Protein AF-A0A3D9L748-F1 (afdb_monomer)

Mean predicted aligned error: 14.25 Å

Structure (mmCIF, N/CA/C/O backbone):
data_AF-A0A3D9L748-F1
#
_entry.id   AF-A0A3D9L748-F1
#
loop_
_atom_site.group_PDB
_atom_site.id
_atom_site.type_symbol
_atom_site.label_atom_id
_atom_site.label_alt_id
_atom_site.label_comp_id
_atom_site.label_asym_id
_atom_site.label_entity_id
_atom_site.label_seq_id
_atom_site.pdbx_PDB_ins_code
_atom_site.Cartn_x
_atom_site.Cartn_y
_atom_site.Cartn_z
_atom_site.occupancy
_atom_site.B_iso_or_equiv
_atom_site.auth_seq_id
_atom_site.auth_comp_id
_atom_site.auth_asym_id
_atom_site.auth_atom_id
_atom_site.pdbx_PDB_model_num
ATOM 1 N N . MET A 1 1 ? -41.699 -13.384 25.175 1.00 41.31 1 MET A N 1
ATOM 2 C CA . MET A 1 1 ? -40.591 -12.488 25.561 1.00 41.31 1 MET A CA 1
ATOM 3 C C . MET A 1 1 ? -41.202 -11.108 25.702 1.00 41.31 1 MET A C 1
ATOM 5 O O . MET A 1 1 ? -41.332 -10.420 24.700 1.00 41.31 1 MET A O 1
ATOM 9 N N . GLU A 1 2 ? -41.696 -10.781 26.894 1.00 42.28 2 GLU A N 1
ATOM 10 C CA . GLU A 1 2 ? -42.225 -9.445 27.203 1.00 42.28 2 GLU A CA 1
ATOM 11 C C . GLU A 1 2 ? -41.065 -8.449 27.210 1.00 42.28 2 GLU A C 1
ATOM 13 O O . GLU A 1 2 ? -39.953 -8.758 27.653 1.00 42.28 2 GLU A O 1
ATOM 18 N N . GLY A 1 3 ? -41.276 -7.295 26.586 1.00 41.44 3 GLY A N 1
ATOM 19 C CA . GLY A 1 3 ? -40.205 -6.339 26.331 1.00 41.44 3 GLY A CA 1
ATOM 20 C C . GLY A 1 3 ? -39.809 -5.573 27.599 1.00 41.44 3 GLY A C 1
ATOM 21 O O . GLY A 1 3 ? -40.647 -5.342 28.468 1.00 41.44 3 GLY A O 1
ATOM 22 N N . PRO A 1 4 ? -38.575 -5.042 27.686 1.00 53.00 4 PRO A N 1
ATOM 23 C CA . PRO A 1 4 ? -38.095 -4.284 28.852 1.00 53.00 4 PRO A CA 1
ATOM 24 C C . PRO A 1 4 ? -38.922 -3.025 29.183 1.00 53.00 4 PRO A C 1
ATOM 26 O O . PRO A 1 4 ? -38.756 -2.438 30.248 1.00 53.00 4 PRO A O 1
ATOM 29 N N . ARG A 1 5 ? -39.814 -2.591 28.281 1.00 52.03 5 ARG A N 1
ATOM 30 C CA . ARG A 1 5 ? -40.718 -1.451 28.493 1.00 52.03 5 ARG A CA 1
ATOM 31 C C . ARG A 1 5 ? -41.971 -1.812 29.299 1.00 52.03 5 ARG A C 1
ATOM 33 O O . ARG A 1 5 ? -42.495 -0.929 29.972 1.00 52.03 5 ARG A O 1
ATOM 40 N N . GLU A 1 6 ? -42.428 -3.063 29.242 1.00 56.78 6 GLU A N 1
ATOM 41 C CA . GLU A 1 6 ? -43.653 -3.524 29.918 1.00 56.78 6 GLU A CA 1
ATOM 42 C C . GLU A 1 6 ? -43.400 -3.759 31.415 1.00 56.78 6 GLU A C 1
ATOM 44 O O . GLU A 1 6 ? -44.135 -3.222 32.242 1.00 56.78 6 GLU A O 1
ATOM 49 N N . LEU A 1 7 ? -42.270 -4.389 31.763 1.00 57.59 7 LEU A N 1
ATOM 50 C CA . LEU A 1 7 ? -41.822 -4.582 33.153 1.00 57.59 7 LEU A CA 1
ATOM 51 C C . LEU A 1 7 ? -41.680 -3.264 33.932 1.00 57.59 7 LEU A C 1
ATOM 53 O O . LEU A 1 7 ? -42.143 -3.148 35.061 1.00 57.59 7 LEU A O 1
ATOM 57 N N . TYR A 1 8 ? -41.096 -2.232 33.314 1.00 63.19 8 TYR A N 1
ATOM 58 C CA . TYR A 1 8 ? -40.914 -0.926 33.962 1.00 63.19 8 TYR A CA 1
ATOM 59 C C . TYR A 1 8 ? -42.246 -0.237 34.302 1.00 63.19 8 TYR A C 1
ATOM 61 O O . TYR A 1 8 ? -42.340 0.485 35.293 1.00 63.19 8 TYR A O 1
ATOM 69 N N . HIS A 1 9 ? -43.277 -0.435 33.477 1.00 68.62 9 HIS A N 1
ATOM 70 C CA . HIS A 1 9 ? -44.593 0.163 33.705 1.00 68.62 9 HIS A CA 1
ATOM 71 C C . HIS A 1 9 ? -45.366 -0.572 34.802 1.00 68.62 9 HIS A C 1
ATOM 73 O O . HIS A 1 9 ? -46.064 0.077 35.584 1.00 68.62 9 HIS A O 1
ATOM 79 N N . GLU A 1 10 ? -45.221 -1.895 34.896 1.00 72.44 10 GLU A N 1
ATOM 80 C CA . GLU A 1 10 ? -45.805 -2.682 35.985 1.00 72.44 10 GLU A CA 1
ATOM 81 C C . GLU A 1 10 ? -45.151 -2.386 37.336 1.00 72.44 10 GLU A C 1
ATOM 83 O O . GLU A 1 10 ? -45.864 -2.146 38.308 1.00 72.44 10 GLU A O 1
ATOM 88 N N . GLU A 1 11 ? -43.823 -2.299 37.390 1.00 66.94 11 GLU A N 1
ATOM 89 C CA . GLU A 1 11 ? -43.055 -1.914 38.585 1.00 66.94 11 GLU A CA 1
ATOM 90 C C . GLU A 1 11 ? -43.480 -0.534 39.113 1.00 66.94 11 GLU A C 1
ATOM 92 O O . GLU A 1 11 ? -43.841 -0.378 40.281 1.00 66.94 11 GLU A O 1
ATOM 97 N N . ILE A 1 12 ? -43.546 0.475 38.232 1.00 75.75 12 ILE A N 1
ATOM 98 C CA . ILE A 1 12 ? -44.003 1.828 38.594 1.00 75.75 12 ILE A CA 1
ATOM 99 C C . ILE A 1 12 ? -45.449 1.807 39.106 1.00 75.75 12 ILE A C 1
ATOM 101 O O . ILE A 1 12 ? -45.793 2.546 40.035 1.00 75.75 12 ILE A O 1
ATOM 105 N N . LYS A 1 13 ? -46.308 0.969 38.517 1.00 78.62 13 LYS A N 1
ATOM 106 C CA . LYS A 1 13 ? -47.704 0.815 38.934 1.00 78.62 13 LYS A CA 1
ATOM 107 C C . LYS A 1 13 ? -47.807 0.167 40.318 1.00 78.62 13 LYS A C 1
ATOM 109 O O . LYS A 1 13 ? -48.522 0.706 41.159 1.00 78.62 13 LYS A O 1
ATOM 114 N N . LYS A 1 14 ? -47.054 -0.905 40.585 1.00 74.81 14 LYS A N 1
ATOM 115 C CA . LYS A 1 14 ? -46.970 -1.560 41.904 1.00 74.81 14 LYS A CA 1
ATOM 116 C C . LYS A 1 14 ? -46.480 -0.597 42.989 1.00 74.81 14 LYS A C 1
ATOM 118 O O . LYS A 1 14 ? -47.062 -0.528 44.068 1.00 74.81 14 LYS A O 1
ATOM 123 N N . LEU A 1 15 ? -45.467 0.213 42.680 1.00 73.69 15 LEU A N 1
ATOM 124 C CA . LEU A 1 15 ? -44.898 1.205 43.600 1.00 73.69 15 LEU A CA 1
ATOM 125 C C . LEU A 1 15 ? -45.898 2.331 43.918 1.00 73.69 15 LEU A C 1
ATOM 127 O O . LEU A 1 15 ? -45.995 2.801 45.053 1.00 73.69 15 LEU A O 1
ATOM 131 N N . LYS A 1 16 ? -46.688 2.738 42.919 1.00 78.88 16 LYS A N 1
ATOM 132 C CA . LYS A 1 16 ? -47.765 3.723 43.075 1.00 78.88 16 LYS A CA 1
ATOM 133 C C . LYS A 1 16 ? -48.942 3.173 43.890 1.00 78.88 16 LYS A C 1
ATOM 135 O O . LYS A 1 16 ? -49.457 3.898 44.741 1.00 78.88 16 LYS A O 1
ATOM 140 N N . ASP A 1 17 ? -49.314 1.910 43.687 1.00 77.19 17 ASP A N 1
ATOM 141 C CA . ASP A 1 17 ? -50.342 1.214 44.476 1.00 77.19 17 ASP A CA 1
ATOM 142 C C . ASP A 1 17 ? -49.909 1.028 45.937 1.00 77.19 17 ASP A C 1
ATOM 144 O O . ASP A 1 17 ? -50.684 1.305 46.852 1.00 77.19 17 ASP A O 1
ATOM 148 N N . PHE A 1 18 ? -48.654 0.643 46.184 1.00 71.75 18 PHE A N 1
ATOM 149 C CA . PHE A 1 18 ? -48.109 0.525 47.539 1.00 71.75 18 PHE A CA 1
ATOM 150 C C . PHE A 1 18 ? -48.092 1.877 48.268 1.00 71.75 18 PHE A C 1
ATOM 152 O O . PHE A 1 18 ? -48.524 1.980 49.417 1.00 71.75 18 PHE A O 1
ATOM 159 N N . ARG A 1 19 ? -47.687 2.953 47.577 1.00 73.25 19 ARG A N 1
ATOM 160 C CA . ARG A 1 19 ? -47.734 4.323 48.112 1.00 73.25 19 ARG A CA 1
ATOM 161 C C . ARG A 1 19 ? -49.161 4.784 48.428 1.00 73.25 19 ARG A C 1
ATOM 163 O O . ARG A 1 19 ? -49.386 5.404 49.460 1.00 73.25 19 ARG A O 1
ATOM 170 N N . SER A 1 20 ? -50.128 4.442 47.577 1.00 72.56 20 SER A N 1
ATOM 171 C CA . SER A 1 20 ? -51.548 4.708 47.833 1.00 72.56 20 SER A CA 1
ATOM 172 C C . SER A 1 20 ? -52.058 3.979 49.079 1.00 72.56 20 SER A C 1
ATOM 174 O O . SER A 1 20 ? -52.858 4.547 49.818 1.00 72.56 20 SER A O 1
ATOM 176 N N . ARG A 1 21 ? -51.614 2.737 49.318 1.00 68.31 21 ARG A N 1
ATOM 177 C CA . ARG A 1 21 ? -51.984 1.953 50.510 1.00 68.31 21 ARG A CA 1
ATOM 178 C C . ARG A 1 21 ? -51.353 2.511 51.790 1.00 68.31 21 ARG A C 1
ATOM 180 O O . ARG A 1 21 ? -52.007 2.510 52.836 1.00 68.31 21 ARG A O 1
ATOM 187 N N . LEU A 1 22 ? -50.135 3.052 51.681 1.00 67.75 22 LEU A N 1
ATOM 188 C CA . LEU A 1 22 ? -49.436 3.785 52.742 1.00 67.75 22 LEU A CA 1
ATOM 189 C C . LEU A 1 22 ? -50.221 5.006 53.232 1.00 67.75 22 LEU A C 1
ATOM 191 O O . LEU A 1 22 ? -50.426 5.157 54.437 1.00 67.75 22 LEU A O 1
ATOM 195 N N . ASP A 1 23 ? -50.719 5.831 52.309 1.00 65.62 23 ASP A N 1
ATOM 196 C CA . ASP A 1 23 ? -51.475 7.044 52.649 1.00 65.62 23 ASP A CA 1
ATOM 197 C C . ASP A 1 23 ? -52.804 6.721 53.368 1.00 65.62 23 ASP A C 1
ATOM 199 O O . ASP A 1 23 ? -53.256 7.479 54.227 1.00 65.62 23 ASP A O 1
ATOM 203 N N . THR A 1 24 ? -53.398 5.554 53.101 1.00 70.06 24 THR A N 1
ATOM 204 C CA . THR A 1 24 ? -54.651 5.096 53.732 1.00 70.06 24 THR A CA 1
ATOM 205 C C . THR A 1 24 ? -54.496 4.393 55.093 1.00 70.06 24 THR A C 1
ATOM 207 O O . THR A 1 24 ? -55.499 3.942 55.640 1.00 70.06 24 THR A O 1
ATOM 210 N N . HIS A 1 25 ? -53.283 4.295 55.665 1.00 58.66 25 HIS A N 1
ATOM 211 C CA . HIS A 1 25 ? -52.994 3.626 56.958 1.00 58.66 25 HIS A CA 1
ATOM 212 C C . HIS A 1 25 ? -53.434 2.144 57.056 1.00 58.66 25 HIS A C 1
ATOM 214 O O . HIS A 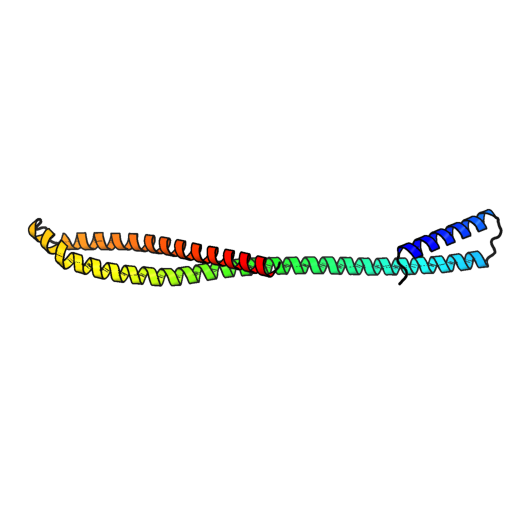1 25 ? -53.480 1.570 58.142 1.00 58.66 25 HIS A O 1
ATOM 220 N N . ALA A 1 26 ? -53.715 1.494 55.926 1.00 59.53 26 ALA A N 1
ATOM 221 C CA . ALA A 1 26 ? -54.187 0.112 55.846 1.00 59.53 26 ALA A CA 1
ATOM 222 C C . ALA A 1 26 ? -53.044 -0.870 55.535 1.00 59.53 26 ALA A C 1
ATOM 224 O O . ALA A 1 26 ? -53.194 -1.743 54.686 1.00 59.53 26 ALA A O 1
ATOM 225 N N . ILE A 1 27 ? -51.879 -0.701 56.167 1.00 58.31 27 ILE A N 1
ATOM 226 C CA . ILE A 1 27 ? -50.727 -1.575 55.917 1.00 58.31 27 ILE A CA 1
ATOM 227 C C . ILE A 1 27 ? -50.677 -2.661 56.977 1.00 58.31 27 ILE A C 1
ATOM 229 O O . ILE A 1 27 ? -50.453 -2.390 58.159 1.00 58.31 27 ILE A O 1
ATOM 233 N N . TYR A 1 28 ? -50.813 -3.903 56.534 1.00 67.94 28 TYR A N 1
ATOM 234 C CA . TYR A 1 28 ? -50.500 -5.063 57.350 1.00 67.94 28 TYR A CA 1
ATOM 235 C C . TYR A 1 28 ? -49.041 -5.465 57.121 1.00 67.94 28 TYR A C 1
ATOM 237 O O . TYR A 1 28 ? -48.484 -5.259 56.045 1.00 67.94 28 TYR A O 1
ATOM 245 N N . LYS A 1 29 ? -48.407 -6.074 58.132 1.00 72.06 29 LYS A N 1
ATOM 246 C CA . LYS A 1 29 ? -47.015 -6.565 58.065 1.00 72.06 29 LYS A CA 1
ATOM 247 C C . LYS A 1 29 ? -46.727 -7.367 56.780 1.00 72.06 29 LYS A C 1
ATOM 249 O O . LYS A 1 29 ? -45.644 -7.258 56.223 1.00 72.06 29 LYS A O 1
ATOM 254 N N . GLN A 1 30 ? -47.728 -8.102 56.306 1.00 73.06 30 GLN A N 1
ATOM 255 C CA . GLN A 1 30 ? -47.685 -8.944 55.115 1.00 73.06 30 GLN A CA 1
ATOM 256 C C . GLN A 1 30 ? -47.514 -8.162 53.797 1.00 73.06 30 GLN A C 1
ATOM 258 O O . GLN A 1 30 ? -46.803 -8.627 52.912 1.00 73.06 30 GLN A O 1
ATOM 263 N N . ASP A 1 31 ? -48.101 -6.965 53.668 1.00 73.06 31 ASP A N 1
ATOM 264 C CA . ASP A 1 31 ? -47.908 -6.107 52.484 1.00 73.06 31 ASP A CA 1
ATOM 265 C C . ASP A 1 31 ? -46.481 -5.538 52.436 1.00 73.06 31 ASP A C 1
ATOM 267 O O . ASP A 1 31 ? -45.911 -5.353 51.362 1.00 73.06 31 ASP A O 1
ATOM 271 N N . LEU A 1 32 ? -45.893 -5.271 53.608 1.00 74.62 32 LEU A N 1
ATOM 272 C CA . LEU A 1 32 ? -44.516 -4.795 53.731 1.00 74.62 32 LEU A CA 1
ATOM 273 C C . LEU A 1 32 ? -43.505 -5.895 53.369 1.00 74.62 32 LEU A C 1
ATOM 275 O O . LEU A 1 32 ? -42.504 -5.618 52.716 1.00 74.62 32 LEU A O 1
ATOM 279 N N . GLU A 1 33 ? -43.787 -7.132 53.786 1.00 78.25 33 GLU A N 1
ATOM 280 C CA . GLU A 1 33 ? -42.998 -8.328 53.462 1.00 78.25 33 GLU A CA 1
ATOM 281 C C . GLU A 1 33 ? -43.021 -8.595 51.950 1.00 78.25 33 GLU A C 1
ATOM 283 O O . GLU A 1 33 ? -41.967 -8.658 51.328 1.00 78.25 33 GL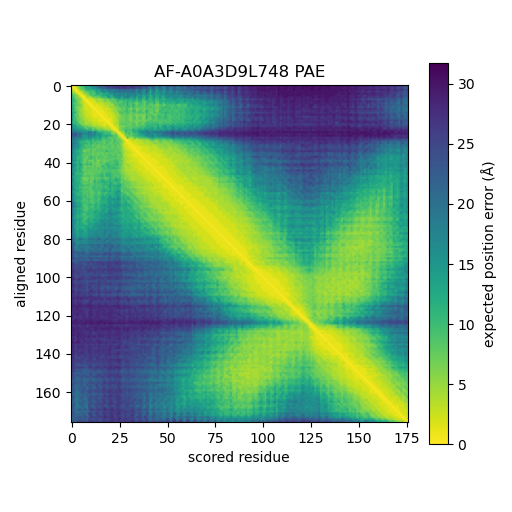U A O 1
ATOM 288 N N . SER A 1 34 ? -44.208 -8.592 51.329 1.00 80.38 34 SER A N 1
ATOM 289 C CA . SER A 1 34 ? -44.345 -8.770 49.875 1.00 80.38 34 SER A CA 1
ATOM 290 C C . SER A 1 34 ? -43.643 -7.676 49.065 1.00 80.38 34 SER A C 1
ATOM 292 O O . SER A 1 34 ? -43.053 -7.971 48.032 1.00 80.38 34 SER A O 1
ATOM 294 N N . PHE A 1 35 ? -43.691 -6.417 49.510 1.00 79.62 35 PHE A N 1
ATOM 295 C CA . PHE A 1 35 ? -42.973 -5.335 48.834 1.00 79.62 35 PHE A CA 1
ATOM 296 C C . PHE A 1 35 ? -41.452 -5.470 48.986 1.00 79.62 35 PHE A C 1
ATOM 298 O O . PHE A 1 35 ? -40.711 -5.155 4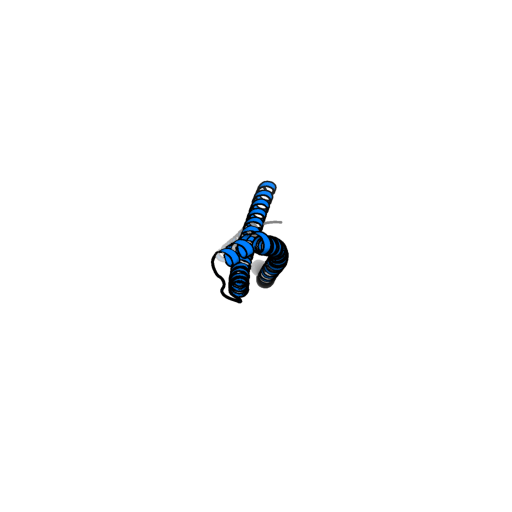8.057 1.00 79.62 35 PHE A O 1
ATOM 305 N N . SER A 1 36 ? -40.981 -5.938 50.146 1.00 80.19 36 SER A N 1
ATOM 306 C CA . SER A 1 36 ? -39.560 -6.210 50.378 1.00 80.19 36 SER A CA 1
ATOM 307 C C . SER A 1 36 ? -39.044 -7.316 49.456 1.00 80.19 36 SER A C 1
ATOM 309 O O . SER A 1 36 ? -37.971 -7.151 48.877 1.00 80.19 36 SER A O 1
ATOM 311 N N . ASP A 1 37 ? -39.816 -8.392 49.282 1.00 85.25 37 ASP A N 1
ATOM 312 C CA . A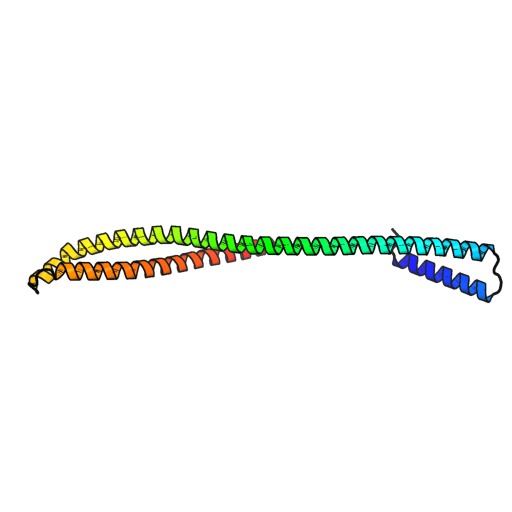SP A 1 37 ? -39.469 -9.515 48.403 1.00 85.25 37 ASP A CA 1
ATOM 313 C C . ASP A 1 37 ? -39.413 -9.079 46.925 1.00 85.25 37 ASP A C 1
ATOM 315 O O . ASP A 1 37 ? -38.417 -9.334 46.243 1.00 85.25 37 ASP A O 1
ATOM 319 N N . ASP A 1 38 ? -40.422 -8.335 46.447 1.00 82.00 38 ASP A N 1
ATOM 320 C CA . ASP A 1 38 ? -40.452 -7.781 45.081 1.00 82.00 38 ASP A CA 1
ATOM 321 C C . ASP A 1 38 ? -39.245 -6.848 44.827 1.00 82.00 38 ASP A C 1
ATOM 323 O O . ASP A 1 38 ? -38.606 -6.892 43.772 1.00 82.00 38 ASP A O 1
ATOM 327 N N . TYR A 1 39 ? -38.878 -6.017 45.810 1.00 83.00 39 TYR A N 1
ATOM 328 C CA . TYR A 1 39 ? -37.734 -5.108 45.689 1.00 83.00 39 TYR A CA 1
ATOM 329 C C . TYR A 1 39 ? -36.391 -5.853 45.715 1.00 83.00 39 TYR A C 1
ATOM 331 O O . TYR A 1 39 ? -35.452 -5.473 45.007 1.00 83.00 39 TYR A O 1
ATOM 339 N N . GLU A 1 40 ? -36.278 -6.920 46.511 1.00 84.50 40 GLU A N 1
ATOM 340 C CA . GLU A 1 40 ? -35.102 -7.793 46.516 1.00 84.50 40 GLU A CA 1
ATOM 341 C C . GLU A 1 40 ? -34.919 -8.476 45.153 1.00 84.50 40 GLU A C 1
ATOM 343 O O . GLU A 1 40 ? -33.798 -8.506 44.623 1.00 84.50 40 GLU A O 1
ATOM 348 N N . GLU A 1 41 ? -36.013 -8.930 44.535 1.00 85.44 41 GLU A N 1
ATOM 349 C CA . GLU A 1 41 ? -35.998 -9.493 43.185 1.00 85.44 41 GLU A CA 1
ATOM 350 C C . GLU A 1 41 ? -35.556 -8.455 42.143 1.00 85.44 41 GLU A C 1
ATOM 352 O O . GLU A 1 41 ? -34.649 -8.723 41.345 1.00 85.44 41 GLU A O 1
ATOM 357 N N . LEU A 1 42 ? -36.105 -7.238 42.185 1.00 85.56 42 LEU A N 1
ATOM 358 C CA . LEU A 1 42 ? -35.722 -6.160 41.268 1.00 85.56 42 LEU A CA 1
ATOM 359 C C . LEU A 1 42 ? -34.230 -5.809 41.390 1.00 85.56 42 LEU A C 1
ATOM 361 O O . LEU A 1 42 ? -33.527 -5.640 40.387 1.00 85.56 42 LEU A O 1
ATOM 365 N N . VAL A 1 43 ? -33.708 -5.748 42.619 1.00 83.38 43 VAL A N 1
ATOM 366 C CA . VAL A 1 43 ? -32.278 -5.520 42.875 1.00 83.38 43 VAL A CA 1
ATOM 367 C C . VAL A 1 43 ? -31.432 -6.671 42.323 1.00 83.38 43 VAL A C 1
ATOM 369 O O . VAL A 1 43 ? -30.350 -6.435 41.767 1.00 83.38 43 VAL A O 1
ATOM 372 N N . ALA A 1 44 ? -31.898 -7.917 42.437 1.00 84.75 44 ALA A N 1
ATOM 373 C CA . ALA A 1 44 ? -31.222 -9.069 41.848 1.00 84.75 44 ALA A CA 1
ATOM 374 C C . ALA A 1 44 ? -31.188 -8.984 40.312 1.00 84.75 44 ALA A C 1
ATOM 376 O O . ALA A 1 44 ? -30.122 -9.186 39.716 1.00 84.75 44 ALA A O 1
ATOM 377 N N . GLN A 1 45 ? -32.300 -8.608 39.673 1.00 85.56 45 GLN A N 1
ATOM 378 C CA . GLN A 1 45 ? -32.386 -8.418 38.222 1.00 85.56 45 GLN A CA 1
ATOM 379 C C . GLN A 1 45 ? -31.466 -7.284 37.739 1.00 85.56 45 GLN A C 1
ATOM 381 O O . GLN A 1 45 ? -30.687 -7.475 36.798 1.00 85.56 45 GLN A O 1
ATOM 386 N N . ALA A 1 46 ? -31.455 -6.140 38.430 1.00 82.19 46 ALA A N 1
ATOM 387 C CA . ALA A 1 46 ? -30.559 -5.025 38.122 1.00 82.19 46 ALA A CA 1
ATOM 388 C C . ALA A 1 46 ? -29.079 -5.447 38.180 1.00 82.19 46 ALA A C 1
ATOM 390 O O . ALA A 1 46 ? -28.312 -5.155 37.260 1.00 82.19 46 ALA A O 1
ATOM 391 N N . LYS A 1 47 ? -28.678 -6.231 39.195 1.00 88.62 47 LYS A N 1
ATOM 392 C CA . LYS A 1 47 ? -27.310 -6.781 39.301 1.00 88.62 47 LYS A CA 1
ATOM 393 C C . LYS A 1 47 ? -26.937 -7.696 38.132 1.00 88.62 47 LYS A C 1
ATOM 395 O O . LYS A 1 47 ? -25.759 -7.762 37.769 1.00 88.62 47 LYS A O 1
ATOM 400 N N . VAL A 1 48 ? -27.888 -8.451 37.580 1.00 89.62 48 VAL A N 1
ATOM 401 C CA . VAL A 1 48 ? -27.649 -9.295 36.397 1.00 89.62 48 VAL A CA 1
ATOM 402 C C . VAL A 1 48 ? -27.437 -8.422 35.164 1.00 89.62 48 VAL A C 1
ATOM 404 O O . VAL A 1 48 ? -26.461 -8.634 34.445 1.00 89.62 48 VAL A O 1
ATOM 407 N N . ILE A 1 49 ? -28.283 -7.410 34.957 1.00 86.25 49 ILE A N 1
ATOM 408 C CA . ILE A 1 49 ? -28.160 -6.467 33.835 1.00 86.25 49 ILE A CA 1
ATOM 409 C C . ILE A 1 49 ? -26.807 -5.754 33.873 1.00 86.25 49 ILE A C 1
ATOM 411 O O . ILE A 1 49 ? -26.114 -5.723 32.856 1.00 86.25 49 ILE A O 1
ATOM 415 N N . THR A 1 50 ? -26.382 -5.257 35.039 1.00 89.81 50 THR A N 1
ATOM 416 C CA . THR A 1 50 ? -25.063 -4.625 35.197 1.00 89.81 50 THR A CA 1
ATOM 417 C C . THR A 1 50 ? -23.937 -5.588 34.822 1.00 89.81 50 THR A C 1
ATOM 419 O O . THR A 1 50 ? -23.111 -5.257 33.977 1.00 89.81 50 THR A O 1
ATOM 422 N N . ARG A 1 51 ? -23.952 -6.829 35.333 1.00 89.62 51 ARG A N 1
ATOM 423 C CA . ARG A 1 51 ? -22.937 -7.843 34.982 1.00 89.62 51 ARG A CA 1
ATOM 424 C C . ARG A 1 51 ? -22.904 -8.170 33.487 1.00 89.62 51 ARG A C 1
ATOM 426 O O . ARG A 1 51 ? -21.831 -8.407 32.928 1.00 89.62 51 ARG A O 1
ATOM 433 N N . VAL A 1 52 ? -24.063 -8.222 32.834 1.00 90.69 52 VAL A N 1
ATOM 434 C CA . VAL A 1 52 ? -24.151 -8.455 31.386 1.00 90.69 52 VAL A CA 1
ATOM 435 C C . VAL A 1 52 ? -23.614 -7.251 30.612 1.00 90.69 52 VAL A C 1
ATOM 437 O O . VAL A 1 52 ? -22.849 -7.448 29.668 1.00 90.69 52 VAL A O 1
ATOM 440 N N . SER A 1 53 ? -23.951 -6.030 31.031 1.00 91.12 53 SER A N 1
ATOM 441 C CA . SER A 1 53 ? -23.432 -4.787 30.449 1.00 91.12 53 SER A CA 1
ATOM 442 C C . SER A 1 53 ? -21.908 -4.729 30.531 1.00 91.12 53 SER A C 1
ATOM 444 O O . SER A 1 53 ? -21.256 -4.541 29.506 1.00 91.12 53 SER A O 1
ATOM 446 N N . ASP A 1 54 ? -21.327 -5.000 31.701 1.00 92.69 54 ASP A N 1
ATOM 447 C CA . ASP A 1 54 ? -19.871 -5.009 31.890 1.00 92.69 54 ASP A CA 1
ATOM 448 C C . ASP A 1 54 ? -19.193 -6.040 30.975 1.00 92.69 54 ASP A C 1
ATOM 450 O O . ASP A 1 54 ? -18.154 -5.787 30.360 1.00 92.69 54 ASP A O 1
ATOM 454 N N . ARG A 1 55 ? -19.812 -7.219 30.818 1.00 90.50 55 ARG A N 1
ATOM 455 C CA . ARG A 1 55 ? -19.311 -8.261 29.912 1.00 90.50 55 ARG A CA 1
ATOM 456 C C . ARG A 1 55 ? -19.406 -7.847 28.444 1.00 90.50 55 ARG A C 1
ATOM 458 O O . ARG A 1 55 ? -18.522 -8.209 27.668 1.00 90.50 55 ARG A O 1
ATOM 465 N N . LEU A 1 56 ? -20.465 -7.142 28.048 1.00 90.62 56 LEU A N 1
ATOM 466 C CA . LEU A 1 56 ? -20.636 -6.632 26.687 1.00 90.62 56 LEU A CA 1
ATOM 467 C C . LEU A 1 56 ? -19.634 -5.525 26.376 1.00 90.62 56 LEU A C 1
ATOM 469 O O . LEU A 1 56 ? -19.000 -5.595 25.329 1.00 90.62 56 LEU A O 1
ATOM 473 N N . GLN A 1 57 ? -19.432 -4.582 27.296 1.00 90.62 57 GLN A N 1
ATOM 474 C CA . GLN A 1 57 ? -18.409 -3.541 27.166 1.00 90.62 57 GLN A CA 1
ATOM 475 C C . GLN A 1 57 ? -17.027 -4.170 26.985 1.00 90.62 57 GLN A C 1
ATOM 477 O O . GLN A 1 57 ? -16.356 -3.906 25.995 1.00 90.62 57 GLN A O 1
ATOM 482 N N . LYS A 1 58 ? -16.665 -5.145 27.827 1.00 94.12 58 LYS A N 1
ATOM 483 C CA . LYS A 1 58 ? -15.388 -5.861 27.688 1.00 94.12 58 LYS A CA 1
ATOM 484 C C . LYS A 1 58 ? -15.247 -6.600 26.352 1.00 94.12 58 LYS A C 1
ATOM 486 O O . LYS A 1 58 ? -14.159 -6.656 25.785 1.00 94.12 58 LYS A O 1
ATOM 491 N N . LYS A 1 59 ? -16.327 -7.201 25.839 1.00 92.62 59 LYS A N 1
ATOM 492 C CA . LYS A 1 59 ? -16.318 -7.848 24.515 1.00 92.62 59 LYS A CA 1
ATOM 493 C C . LYS A 1 59 ? -16.169 -6.834 23.385 1.00 92.62 59 LYS A C 1
ATOM 495 O O . LYS A 1 59 ? -15.455 -7.122 22.432 1.00 92.62 59 LYS A O 1
ATOM 500 N N . LEU A 1 60 ? -16.834 -5.688 23.495 1.00 91.81 60 LEU A N 1
ATOM 501 C CA . LEU A 1 60 ? -16.750 -4.603 22.527 1.00 91.81 60 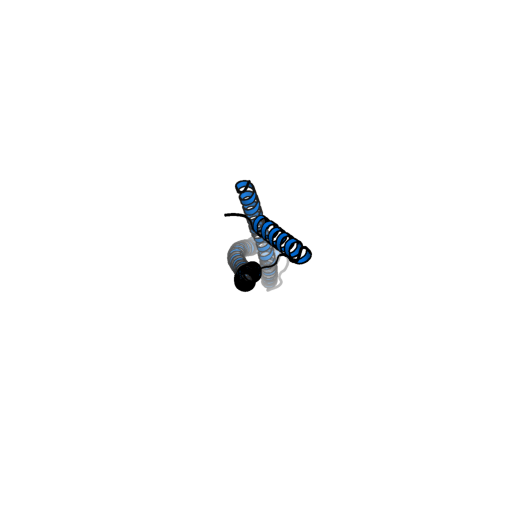LEU A CA 1
ATOM 502 C C . LEU A 1 60 ? -15.330 -4.035 22.475 1.00 91.81 60 LEU A C 1
ATOM 504 O O . LEU A 1 60 ? -14.771 -3.905 21.391 1.00 91.81 60 LEU A O 1
ATOM 508 N N . ASP A 1 61 ? -14.726 -3.785 23.634 1.00 93.88 61 ASP A N 1
ATOM 509 C CA . ASP A 1 61 ? -13.352 -3.291 23.731 1.00 93.88 61 ASP A CA 1
ATOM 510 C C . ASP A 1 61 ? -12.362 -4.286 23.121 1.00 93.88 61 ASP A C 1
ATOM 512 O O . ASP A 1 61 ? -11.527 -3.906 22.302 1.00 93.88 61 ASP A O 1
ATOM 516 N N . ASN A 1 62 ? -12.506 -5.577 23.436 1.00 93.69 62 ASN A N 1
ATOM 517 C CA . ASN A 1 62 ? -11.678 -6.627 22.842 1.00 93.69 62 ASN A CA 1
ATOM 518 C C . ASN A 1 62 ? -11.860 -6.726 21.320 1.00 93.69 62 ASN A C 1
ATOM 520 O O . ASN A 1 62 ? -10.877 -6.885 20.602 1.00 93.69 62 ASN A O 1
ATOM 524 N N . ALA A 1 63 ? -13.095 -6.633 20.820 1.00 90.50 63 ALA A N 1
ATOM 525 C CA . ALA A 1 63 ? -13.368 -6.664 19.386 1.00 90.50 63 ALA A CA 1
ATOM 526 C C . ALA A 1 63 ? -12.761 -5.446 18.676 1.00 90.50 63 ALA A C 1
ATOM 528 O O . ALA A 1 63 ? -12.124 -5.597 17.639 1.00 90.50 63 ALA A O 1
ATOM 529 N N . ASN A 1 64 ? -12.885 -4.253 19.261 1.00 90.94 64 ASN A N 1
ATOM 530 C CA . ASN A 1 64 ? -12.257 -3.039 18.740 1.00 90.94 64 ASN A CA 1
ATOM 531 C C . ASN A 1 64 ? -10.730 -3.154 18.702 1.00 90.94 64 ASN A C 1
ATOM 533 O O . ASN A 1 64 ? -10.101 -2.698 17.746 1.00 90.94 64 ASN A O 1
ATOM 537 N N . LEU A 1 65 ? -10.136 -3.771 19.724 1.00 94.56 65 LEU A N 1
ATOM 538 C CA . LEU A 1 65 ? -8.697 -3.992 19.797 1.00 94.56 65 LEU A CA 1
ATOM 539 C C . LEU A 1 65 ? -8.235 -4.975 18.709 1.00 94.56 65 LEU A C 1
ATOM 541 O O . LEU A 1 65 ? -7.316 -4.651 17.964 1.00 94.56 65 LEU A O 1
ATOM 545 N N . GLN A 1 66 ? -8.953 -6.088 18.516 1.00 93.75 66 GLN A N 1
ATOM 546 C CA . GLN A 1 66 ? -8.693 -7.036 17.422 1.00 93.75 66 GLN A CA 1
ATOM 547 C C . GLN A 1 66 ? -8.856 -6.399 16.038 1.00 93.75 66 GLN A C 1
ATOM 549 O O . GLN A 1 66 ? -8.026 -6.609 15.161 1.00 93.75 66 GLN A O 1
ATOM 554 N N . ILE A 1 67 ? -9.896 -5.587 15.834 1.00 91.44 67 ILE A N 1
ATOM 555 C CA . ILE A 1 67 ? -10.111 -4.863 14.573 1.00 91.44 67 ILE A CA 1
ATOM 556 C C . ILE A 1 67 ? -8.947 -3.909 14.300 1.00 91.44 67 ILE A C 1
ATOM 558 O O . ILE A 1 67 ? -8.515 -3.772 13.156 1.00 91.44 67 ILE A O 1
ATOM 562 N N . ARG A 1 68 ? -8.430 -3.231 15.329 1.00 92.94 68 ARG A N 1
ATOM 563 C CA . ARG A 1 68 ? -7.247 -2.376 15.191 1.00 92.94 68 ARG A CA 1
ATOM 564 C C . ARG A 1 68 ? -6.015 -3.176 14.786 1.00 92.94 68 ARG A C 1
ATOM 566 O O . ARG A 1 68 ? -5.377 -2.810 13.807 1.00 92.94 68 ARG A O 1
ATOM 573 N N . GLU A 1 69 ? -5.733 -4.272 15.484 1.00 94.12 69 GLU A N 1
ATOM 574 C CA . GLU A 1 69 ? -4.599 -5.150 15.175 1.00 94.12 69 GLU A CA 1
ATOM 575 C C . GLU A 1 69 ? -4.678 -5.692 13.743 1.00 94.12 69 GLU A C 1
ATOM 577 O O . GLU A 1 69 ? -3.710 -5.602 12.990 1.00 94.12 69 GLU A O 1
ATOM 582 N N . GLN A 1 70 ? -5.854 -6.167 13.324 1.00 91.06 70 GLN A N 1
ATOM 583 C CA . GLN A 1 70 ? -6.080 -6.642 11.958 1.00 91.06 70 GLN A CA 1
ATOM 584 C C . GLN A 1 70 ? -5.915 -5.530 10.920 1.00 91.06 70 GLN A C 1
ATOM 586 O O . GLN A 1 70 ? -5.323 -5.757 9.869 1.00 91.06 70 GLN A O 1
ATOM 591 N N . ASN A 1 71 ? -6.401 -4.318 11.198 1.00 91.00 71 ASN A N 1
ATOM 592 C CA . ASN A 1 71 ? -6.207 -3.179 10.300 1.00 91.00 71 ASN A CA 1
ATOM 593 C C . ASN A 1 71 ? -4.728 -2.822 10.135 1.00 91.00 71 ASN A C 1
ATOM 595 O O . ASN A 1 71 ? -4.295 -2.501 9.027 1.00 91.00 71 ASN A O 1
ATOM 599 N N . ASP A 1 72 ? -3.953 -2.871 11.215 1.00 93.19 72 ASP A N 1
ATOM 600 C CA . ASP A 1 72 ? -2.522 -2.593 11.159 1.00 93.19 72 ASP A CA 1
ATOM 601 C C . ASP A 1 72 ? -1.771 -3.701 10.402 1.00 93.19 72 ASP A C 1
ATOM 603 O O . ASP A 1 72 ? -0.924 -3.398 9.558 1.00 93.19 72 ASP A O 1
ATOM 607 N N . GLU A 1 73 ? -2.147 -4.970 10.589 1.00 93.25 73 GLU A N 1
ATOM 608 C CA . GLU A 1 73 ? -1.609 -6.092 9.808 1.00 93.25 73 GLU A CA 1
ATOM 609 C C . GLU A 1 73 ? -1.937 -5.962 8.311 1.00 93.25 73 GLU A C 1
ATOM 611 O O . GLU A 1 73 ? -1.060 -6.145 7.463 1.00 93.25 73 GLU A O 1
ATOM 616 N N . ILE A 1 74 ? -3.174 -5.588 7.969 1.00 90.50 74 ILE A N 1
ATOM 617 C CA . ILE A 1 74 ? -3.597 -5.351 6.581 1.00 90.50 74 ILE A CA 1
ATOM 618 C C . ILE A 1 74 ? -2.784 -4.213 5.959 1.00 90.50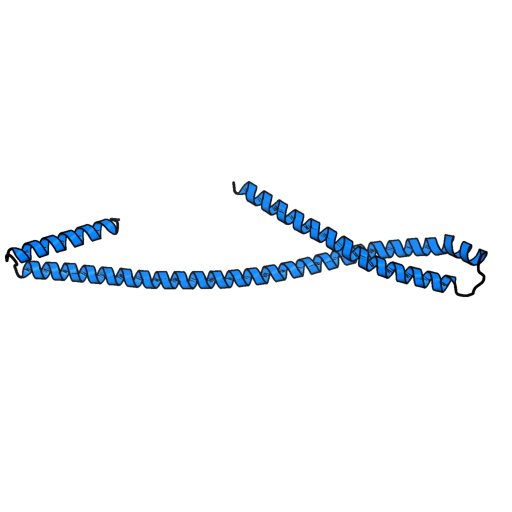 74 ILE A C 1
ATOM 620 O O . ILE A 1 74 ? -2.303 -4.349 4.836 1.00 90.50 74 ILE A O 1
ATOM 624 N N . LYS A 1 75 ? -2.568 -3.105 6.678 1.00 91.00 75 LYS A N 1
ATOM 625 C CA . LYS A 1 75 ? -1.740 -1.990 6.183 1.00 91.00 75 LYS A CA 1
ATOM 626 C C . LYS A 1 75 ? -0.299 -2.417 5.915 1.00 91.00 75 LYS A C 1
ATOM 628 O O . LYS A 1 75 ? 0.269 -2.032 4.888 1.00 91.00 75 LYS A O 1
ATOM 633 N N . LEU A 1 76 ? 0.286 -3.209 6.813 1.00 91.81 76 LEU A N 1
ATOM 634 C CA . LEU A 1 76 ? 1.635 -3.744 6.633 1.00 91.81 76 LEU A CA 1
ATOM 635 C C . LEU A 1 76 ? 1.706 -4.646 5.397 1.00 91.81 76 LEU A C 1
ATOM 637 O O . LEU A 1 76 ? 2.550 -4.417 4.530 1.00 91.81 76 LEU A O 1
ATOM 641 N N . LYS A 1 77 ? 0.774 -5.596 5.270 1.00 90.50 77 LYS A N 1
ATOM 642 C CA . LYS A 1 77 ? 0.690 -6.502 4.116 1.00 90.50 77 LYS A CA 1
ATOM 643 C C . LYS A 1 77 ? 0.465 -5.758 2.803 1.00 90.50 77 LYS A C 1
ATOM 645 O O . LYS A 1 77 ? 1.134 -6.060 1.824 1.00 90.50 77 LYS A O 1
ATOM 650 N N . ASN A 1 78 ? -0.399 -4.746 2.778 1.00 86.19 78 ASN A N 1
ATOM 651 C CA . ASN A 1 78 ? -0.614 -3.920 1.587 1.00 86.19 78 ASN A CA 1
ATOM 652 C C . ASN A 1 78 ? 0.668 -3.191 1.167 1.00 86.19 78 ASN A C 1
ATOM 654 O O . ASN A 1 78 ? 1.013 -3.179 -0.011 1.00 86.19 78 ASN A O 1
ATOM 658 N N . THR A 1 79 ? 1.416 -2.651 2.131 1.00 89.75 79 THR A N 1
ATOM 659 C CA . THR A 1 79 ? 2.707 -1.998 1.859 1.00 89.75 79 THR A CA 1
ATOM 660 C C . THR A 1 79 ? 3.744 -2.994 1.323 1.00 89.75 79 THR A C 1
ATOM 662 O O . THR A 1 79 ? 4.535 -2.669 0.437 1.00 89.75 79 THR A O 1
ATOM 665 N N . GLU A 1 80 ? 3.772 -4.217 1.855 1.00 90.25 80 GLU A N 1
ATOM 666 C CA . GLU A 1 80 ? 4.663 -5.285 1.388 1.00 90.25 80 GLU A CA 1
ATOM 667 C C . GLU A 1 80 ? 4.299 -5.767 -0.022 1.00 90.25 80 GLU A C 1
ATOM 669 O O . GLU A 1 80 ? 5.182 -5.937 -0.870 1.00 90.25 80 GLU A O 1
ATOM 674 N N . LEU A 1 81 ? 3.005 -5.926 -0.303 1.00 87.69 81 LEU A N 1
ATOM 675 C CA . LEU A 1 81 ? 2.497 -6.267 -1.628 1.00 87.69 81 LEU A CA 1
ATOM 676 C C . LEU A 1 81 ? 2.850 -5.184 -2.644 1.00 87.69 81 LEU A C 1
ATOM 678 O O . LEU A 1 81 ? 3.368 -5.510 -3.709 1.00 87.69 81 LEU A O 1
ATOM 682 N N . GLU A 1 82 ? 2.667 -3.908 -2.301 1.00 84.00 82 GLU A N 1
ATOM 683 C CA . GLU A 1 82 ? 3.048 -2.796 -3.173 1.00 84.00 82 GLU A CA 1
ATOM 684 C C . GLU A 1 82 ? 4.546 -2.842 -3.509 1.00 84.00 82 GLU A C 1
ATOM 686 O O . GLU A 1 82 ? 4.928 -2.768 -4.680 1.00 84.00 82 GLU A O 1
ATOM 691 N N . LYS A 1 83 ? 5.407 -3.050 -2.504 1.00 89.56 83 LYS A N 1
ATOM 692 C CA . LYS A 1 83 ? 6.856 -3.207 -2.714 1.00 89.56 83 LYS A CA 1
ATOM 693 C C . LYS A 1 83 ? 7.180 -4.399 -3.611 1.00 89.56 83 LYS A C 1
ATOM 695 O O . LYS A 1 83 ? 7.999 -4.276 -4.520 1.00 89.56 83 LYS A O 1
ATOM 700 N N . THR A 1 84 ? 6.534 -5.537 -3.382 1.00 87.38 84 THR A N 1
ATOM 701 C CA . THR A 1 84 ? 6.757 -6.765 -4.159 1.00 87.38 84 THR A CA 1
ATOM 702 C C . THR A 1 84 ? 6.324 -6.585 -5.611 1.00 87.38 84 THR A C 1
ATOM 704 O O . THR A 1 84 ? 7.056 -6.951 -6.531 1.00 87.38 84 THR A O 1
ATOM 707 N N . ILE A 1 85 ? 5.172 -5.953 -5.841 1.00 84.25 85 ILE A N 1
ATOM 708 C CA . ILE A 1 85 ? 4.688 -5.605 -7.180 1.00 84.25 85 ILE A CA 1
ATOM 709 C C . ILE A 1 85 ? 5.684 -4.672 -7.866 1.00 84.25 85 ILE A C 1
ATOM 711 O O . ILE A 1 85 ? 6.068 -4.929 -9.007 1.00 84.25 85 ILE A O 1
ATOM 715 N N . GLN A 1 86 ? 6.161 -3.631 -7.178 1.00 83.56 86 GLN A N 1
ATOM 716 C CA . GLN A 1 86 ? 7.161 -2.719 -7.735 1.00 83.56 86 GLN A CA 1
ATOM 717 C C . GLN A 1 86 ? 8.445 -3.458 -8.136 1.00 83.56 86 GLN A C 1
ATOM 719 O O . GLN A 1 86 ? 8.936 -3.249 -9.245 1.00 83.56 86 GLN A O 1
ATOM 724 N N . GLN A 1 87 ? 8.945 -4.366 -7.295 1.00 86.19 87 GLN A N 1
ATOM 725 C CA . GLN A 1 87 ? 10.127 -5.180 -7.599 1.00 86.19 87 GLN A CA 1
ATOM 726 C C . GLN A 1 87 ? 9.907 -6.109 -8.799 1.00 86.19 87 GLN A C 1
ATOM 728 O O . GLN A 1 87 ? 10.761 -6.188 -9.683 1.00 86.19 87 GLN A O 1
ATOM 733 N N . LEU A 1 88 ? 8.761 -6.791 -8.872 1.00 84.38 88 LEU A N 1
ATOM 734 C CA . LEU A 1 88 ? 8.428 -7.682 -9.987 1.00 84.38 88 LEU A CA 1
ATOM 735 C C . LEU A 1 88 ? 8.272 -6.918 -11.305 1.00 84.38 88 LEU A C 1
ATOM 737 O O . LEU A 1 88 ? 8.770 -7.366 -12.342 1.00 84.38 88 LEU A O 1
ATOM 741 N N . VAL A 1 89 ? 7.610 -5.759 -11.273 1.00 82.56 89 VAL A N 1
ATOM 742 C CA . VAL A 1 89 ? 7.452 -4.879 -12.437 1.00 82.56 89 VAL A CA 1
ATOM 743 C C . VAL A 1 89 ? 8.810 -4.352 -12.882 1.00 82.56 89 VAL A C 1
ATOM 745 O O . VAL A 1 89 ? 9.119 -4.436 -14.068 1.00 82.56 89 VAL A O 1
ATOM 748 N N . GLN A 1 90 ? 9.651 -3.891 -11.956 1.00 83.62 90 GLN A N 1
ATOM 749 C CA . GLN A 1 90 ? 10.998 -3.421 -12.272 1.00 83.62 90 GLN A CA 1
ATOM 750 C C . GLN A 1 90 ? 11.865 -4.527 -12.870 1.00 83.62 90 GLN A C 1
ATOM 752 O O . GLN A 1 90 ? 12.478 -4.320 -13.912 1.00 83.62 90 GLN A O 1
ATOM 757 N N . ALA A 1 91 ? 11.851 -5.732 -12.301 1.00 83.69 91 ALA A N 1
ATOM 758 C CA . ALA A 1 91 ? 12.598 -6.860 -12.848 1.00 83.69 91 ALA A CA 1
ATOM 759 C C . ALA A 1 91 ? 12.104 -7.264 -14.249 1.00 83.69 91 ALA A C 1
ATOM 761 O O . ALA A 1 91 ? 12.908 -7.559 -15.136 1.00 83.69 91 ALA A O 1
ATOM 762 N N . ARG A 1 92 ? 10.783 -7.277 -14.474 1.00 81.81 92 ARG A N 1
ATOM 763 C CA . ARG A 1 92 ? 10.189 -7.627 -15.774 1.00 81.81 92 ARG A CA 1
ATOM 764 C C . ARG A 1 92 ? 10.478 -6.563 -16.832 1.00 81.81 92 ARG A C 1
ATOM 766 O O . ARG A 1 92 ? 10.879 -6.908 -17.944 1.00 81.81 92 ARG A O 1
ATOM 773 N N . VAL A 1 93 ? 10.268 -5.291 -16.497 1.00 83.00 93 VAL A N 1
ATOM 774 C CA . VAL A 1 93 ? 10.502 -4.162 -17.402 1.00 83.00 93 VAL A CA 1
ATOM 775 C C . VAL A 1 93 ? 11.986 -4.003 -17.689 1.00 83.00 93 VAL A C 1
ATOM 777 O O . VAL A 1 93 ? 12.333 -3.897 -18.859 1.00 83.00 93 VAL A O 1
ATOM 780 N N . GLY A 1 94 ? 12.850 -4.086 -16.677 1.00 81.88 94 GLY A N 1
ATOM 781 C CA . GLY A 1 94 ? 14.301 -4.013 -16.845 1.00 81.88 94 GLY A CA 1
ATOM 782 C C . GLY A 1 94 ? 14.815 -5.074 -17.818 1.00 81.88 94 GLY A C 1
ATOM 783 O O . GLY A 1 94 ? 15.474 -4.744 -18.798 1.00 81.88 94 GLY A O 1
ATOM 784 N N . ARG A 1 95 ? 14.406 -6.345 -17.659 1.00 84.06 95 ARG A N 1
ATOM 785 C CA . ARG A 1 95 ? 14.779 -7.415 -18.611 1.00 84.06 95 ARG A CA 1
ATOM 786 C C . ARG A 1 95 ? 14.317 -7.123 -20.039 1.00 84.06 95 ARG A C 1
ATOM 788 O O . ARG A 1 95 ? 15.070 -7.346 -20.988 1.00 84.06 95 ARG A O 1
ATOM 795 N N . LYS A 1 96 ? 13.084 -6.638 -20.210 1.00 83.00 96 LYS A N 1
ATOM 796 C CA . LYS A 1 96 ? 12.531 -6.320 -21.535 1.00 83.00 96 LYS A CA 1
ATOM 797 C C . LYS A 1 96 ? 13.234 -5.114 -22.165 1.00 83.00 96 LYS A C 1
ATOM 799 O O . LYS A 1 96 ? 13.577 -5.173 -23.343 1.00 83.00 96 LYS A O 1
ATOM 804 N N . ALA A 1 97 ? 13.466 -4.058 -21.390 1.00 79.00 97 ALA A N 1
ATOM 805 C CA . ALA A 1 97 ? 14.143 -2.842 -21.823 1.00 79.00 97 ALA A CA 1
ATOM 806 C C . ALA A 1 97 ? 15.593 -3.136 -22.225 1.00 79.00 97 ALA A C 1
ATOM 808 O O . ALA A 1 97 ? 15.964 -2.818 -23.352 1.00 79.00 97 ALA A O 1
ATOM 809 N N . SER A 1 98 ? 16.366 -3.839 -21.389 1.00 81.12 98 SER A N 1
ATOM 810 C CA . SER A 1 98 ? 17.746 -4.207 -21.729 1.00 81.12 98 SER A CA 1
ATOM 811 C C . SER A 1 98 ? 17.821 -5.123 -22.949 1.00 81.12 98 SER A C 1
ATOM 813 O O . SER A 1 98 ? 18.719 -4.958 -23.765 1.00 81.12 98 SER A O 1
ATOM 815 N N . THR A 1 99 ? 16.864 -6.041 -23.147 1.00 86.62 99 THR A N 1
ATOM 816 C CA . THR A 1 99 ? 16.839 -6.876 -24.366 1.00 86.62 99 THR A CA 1
ATOM 817 C C . THR A 1 99 ? 16.647 -6.023 -25.623 1.00 86.62 99 THR A C 1
ATOM 819 O O . THR A 1 99 ? 17.399 -6.166 -26.583 1.00 86.62 99 THR A O 1
ATOM 822 N N . ILE A 1 100 ? 15.677 -5.101 -25.610 1.00 85.31 100 ILE A N 1
ATOM 823 C CA . ILE A 1 100 ? 15.414 -4.191 -26.738 1.00 85.31 100 ILE A CA 1
ATOM 824 C C . ILE A 1 100 ? 16.618 -3.273 -26.984 1.00 85.31 100 ILE A C 1
ATOM 826 O O . ILE A 1 100 ? 17.027 -3.099 -28.130 1.00 85.31 100 ILE A O 1
ATOM 830 N N . MET A 1 101 ? 17.204 -2.721 -25.919 1.00 83.88 101 MET A N 1
ATOM 831 C CA . MET A 1 101 ? 18.388 -1.863 -25.998 1.00 83.88 101 MET A CA 1
ATOM 832 C C . MET A 1 101 ? 19.597 -2.606 -26.550 1.00 83.88 101 MET A C 1
ATOM 834 O O . MET A 1 101 ? 20.306 -2.058 -27.386 1.00 83.88 101 MET A O 1
ATOM 838 N N . PHE A 1 102 ? 19.807 -3.858 -26.146 1.00 85.56 102 PHE A N 1
ATOM 839 C CA . PHE A 1 102 ? 20.886 -4.688 -26.668 1.00 85.56 102 PHE A CA 1
ATOM 840 C C . PHE A 1 102 ? 20.716 -4.951 -28.167 1.00 85.56 102 PHE A C 1
ATOM 842 O O . PHE A 1 102 ? 21.663 -4.793 -28.934 1.00 85.56 102 PHE A O 1
ATOM 849 N N . THR A 1 103 ? 19.499 -5.275 -28.612 1.00 89.25 103 THR A N 1
ATOM 850 C CA . THR A 1 103 ? 19.207 -5.424 -30.045 1.00 89.25 103 THR A CA 1
ATOM 851 C C . THR A 1 103 ? 19.437 -4.118 -30.809 1.00 89.25 103 THR A C 1
ATOM 853 O O . THR A 1 103 ? 20.077 -4.135 -31.858 1.00 89.25 103 THR A O 1
ATOM 856 N N . LEU A 1 104 ? 18.971 -2.983 -30.279 1.00 87.12 104 LEU A N 1
ATOM 857 C CA . LEU A 1 104 ? 19.203 -1.660 -30.869 1.00 87.12 104 LEU A CA 1
ATOM 858 C C . LEU A 1 104 ? 20.689 -1.317 -30.954 1.00 87.12 104 LEU A C 1
ATOM 860 O O . LEU A 1 104 ? 21.129 -0.822 -31.985 1.00 87.12 104 LEU A O 1
ATOM 864 N N . ALA A 1 105 ? 21.457 -1.605 -29.905 1.00 86.56 105 ALA A N 1
ATOM 865 C CA . ALA A 1 105 ? 22.892 -1.367 -29.867 1.00 86.56 105 ALA A CA 1
ATOM 866 C C . ALA A 1 105 ? 23.624 -2.175 -30.946 1.00 86.56 105 ALA A C 1
ATOM 868 O O . ALA A 1 105 ? 24.469 -1.618 -31.635 1.00 86.56 105 ALA A O 1
ATOM 869 N N . ILE A 1 106 ? 23.258 -3.446 -31.155 1.00 88.56 106 ILE A N 1
ATOM 870 C CA . ILE A 1 106 ? 23.821 -4.265 -32.241 1.00 88.56 106 ILE A CA 1
ATOM 871 C C . ILE A 1 106 ? 23.499 -3.655 -33.609 1.00 88.56 106 ILE A C 1
ATOM 873 O O . ILE A 1 106 ? 24.387 -3.520 -34.446 1.00 88.56 106 ILE A O 1
ATOM 877 N N . VAL A 1 107 ? 22.241 -3.270 -33.842 1.00 89.94 107 VAL A N 1
ATOM 878 C CA . VAL A 1 107 ? 21.822 -2.679 -35.124 1.00 89.94 107 VAL A CA 1
ATOM 879 C C . VAL A 1 107 ? 22.541 -1.353 -35.383 1.00 89.94 107 VAL A C 1
ATOM 881 O O . VAL A 1 107 ? 23.012 -1.125 -36.498 1.00 89.94 107 VAL A O 1
ATOM 884 N N . LEU A 1 108 ? 22.660 -0.498 -34.364 1.00 86.19 108 LEU A N 1
ATOM 885 C CA . LEU A 1 108 ? 23.392 0.767 -34.443 1.00 86.19 108 LEU A CA 1
ATOM 886 C C . LEU A 1 108 ? 24.875 0.546 -34.718 1.00 86.19 108 LEU A C 1
ATOM 888 O O . LEU A 1 108 ? 25.417 1.215 -35.586 1.00 86.19 108 LEU A O 1
ATOM 892 N N . PHE A 1 109 ? 25.501 -0.411 -34.034 1.00 85.81 109 PHE A N 1
ATOM 893 C CA . PHE A 1 109 ? 26.917 -0.722 -34.211 1.00 85.81 109 PHE A CA 1
ATOM 894 C C . PHE A 1 109 ? 27.219 -1.207 -35.633 1.00 85.81 109 PHE A C 1
ATOM 896 O O . PHE A 1 109 ? 28.151 -0.730 -36.269 1.00 85.81 109 PHE A O 1
ATOM 903 N N . ILE A 1 110 ? 26.382 -2.099 -36.175 1.00 87.69 110 ILE A N 1
ATOM 904 C CA . ILE A 1 110 ? 26.509 -2.552 -37.567 1.00 87.69 110 ILE A CA 1
ATOM 905 C C . ILE A 1 110 ? 26.292 -1.380 -38.533 1.00 87.69 110 ILE A C 1
ATOM 907 O O . ILE A 1 110 ? 27.057 -1.206 -39.474 1.00 87.69 110 ILE A O 1
ATOM 911 N N . SER A 1 111 ? 25.266 -0.557 -38.305 1.00 86.00 111 SER A N 1
ATOM 912 C CA . SER A 1 111 ? 24.984 0.594 -39.175 1.00 86.00 111 SER A CA 1
ATOM 913 C C . SER A 1 111 ? 26.119 1.622 -39.145 1.00 86.00 111 SER A C 1
ATOM 915 O O . SER A 1 111 ? 26.427 2.233 -40.163 1.00 86.00 111 SER A O 1
ATOM 917 N N . GLU A 1 112 ? 26.759 1.809 -37.994 1.00 83.19 112 GLU A N 1
ATOM 918 C CA . GLU A 1 112 ? 27.916 2.685 -37.866 1.00 83.19 112 GLU A CA 1
ATOM 919 C C . GLU A 1 112 ? 29.096 2.186 -38.709 1.00 83.19 112 GLU A C 1
ATOM 921 O O . GLU A 1 112 ? 29.647 2.965 -39.486 1.00 83.19 112 GLU A O 1
ATOM 926 N N . GLU A 1 113 ? 29.431 0.897 -38.618 1.00 81.50 113 GLU A N 1
ATOM 927 C CA . GLU A 1 113 ? 30.537 0.297 -39.378 1.00 81.50 113 GLU A CA 1
ATOM 928 C C . GLU A 1 113 ? 30.342 0.446 -40.899 1.00 81.50 113 GLU A C 1
ATOM 930 O O . GLU A 1 113 ? 31.282 0.756 -41.620 1.00 81.50 113 GLU A O 1
ATOM 935 N N . PHE A 1 114 ? 29.112 0.271 -41.399 1.00 83.56 114 PHE A N 1
ATOM 936 C CA . PHE A 1 114 ? 28.835 0.328 -42.840 1.00 83.56 114 PHE A CA 1
ATOM 937 C C . PHE A 1 114 ? 28.675 1.744 -43.408 1.00 83.56 114 PHE A C 1
ATOM 939 O O . PHE A 1 114 ? 28.950 1.943 -44.585 1.00 83.56 114 PHE A O 1
ATOM 946 N N . PHE A 1 115 ? 28.188 2.713 -42.626 1.00 82.75 115 PHE A N 1
ATOM 947 C CA . PHE A 1 115 ? 27.861 4.050 -43.146 1.00 82.75 115 PHE A CA 1
ATOM 948 C C . PHE A 1 115 ? 28.758 5.158 -42.593 1.00 82.75 115 PHE A C 1
ATOM 950 O O . PHE A 1 115 ? 29.161 6.057 -43.329 1.00 82.75 115 PHE A O 1
ATOM 957 N N . LEU A 1 116 ? 29.029 5.147 -41.287 1.00 76.94 116 LEU A N 1
ATOM 958 C CA . LEU A 1 116 ? 29.741 6.239 -40.619 1.00 76.94 116 LEU A CA 1
ATOM 959 C C . LEU A 1 116 ? 31.247 6.149 -40.853 1.00 76.94 116 LEU A C 1
ATOM 961 O O . LEU A 1 116 ? 31.878 7.185 -41.050 1.00 76.94 116 LEU A O 1
ATOM 965 N N . GLU A 1 117 ? 31.809 4.941 -40.869 1.00 73.69 117 GLU A N 1
ATOM 966 C CA . GLU A 1 117 ? 33.247 4.734 -41.060 1.00 73.69 117 GLU A CA 1
ATOM 967 C C . GLU A 1 117 ? 33.708 5.185 -42.454 1.00 73.69 117 GLU A C 1
ATOM 969 O O . GLU A 1 117 ? 34.626 6.001 -42.547 1.00 73.69 117 GLU A O 1
ATOM 974 N N . GLU A 1 118 ? 32.987 4.801 -43.518 1.00 77.00 118 GLU A N 1
ATOM 975 C CA . GLU A 1 118 ? 33.264 5.266 -44.889 1.00 77.00 118 GLU A CA 1
ATOM 976 C C . GLU A 1 118 ? 33.210 6.798 -45.014 1.00 77.00 118 GLU A C 1
ATOM 978 O O . GLU A 1 118 ? 34.076 7.403 -45.650 1.00 77.00 118 GLU A O 1
ATOM 983 N N . MET A 1 119 ? 32.223 7.455 -44.387 1.00 78.88 119 MET A N 1
ATOM 984 C CA . MET A 1 119 ? 32.148 8.919 -44.423 1.00 78.88 119 MET A CA 1
ATOM 985 C C . MET A 1 119 ? 33.267 9.582 -43.615 1.00 78.88 119 MET A C 1
ATOM 987 O O . MET A 1 119 ? 33.799 10.610 -44.026 1.00 78.88 119 MET A O 1
ATOM 991 N N . ILE A 1 120 ? 33.615 9.059 -42.440 1.00 76.06 120 ILE A N 1
ATOM 992 C CA . ILE A 1 120 ? 34.645 9.683 -41.600 1.00 76.06 120 ILE A CA 1
ATOM 993 C C . ILE A 1 120 ? 36.012 9.573 -42.283 1.00 76.06 120 ILE A C 1
ATOM 995 O O . ILE A 1 120 ? 36.723 10.579 -42.365 1.00 76.06 120 ILE A O 1
ATOM 999 N N . GLU A 1 121 ? 36.351 8.404 -42.836 1.00 73.31 121 GLU A N 1
ATOM 1000 C CA . GLU A 1 121 ? 37.619 8.192 -43.543 1.00 73.31 121 GLU A CA 1
ATOM 1001 C C . GLU A 1 121 ? 37.741 9.044 -44.814 1.00 73.31 121 GLU A C 1
ATOM 1003 O O . GLU A 1 121 ? 38.844 9.493 -45.140 1.00 73.31 121 GLU A O 1
ATOM 1008 N N . SER A 1 122 ? 36.631 9.347 -45.504 1.00 77.25 122 SER A N 1
ATOM 1009 C CA . SER A 1 122 ? 36.677 10.183 -46.711 1.00 77.25 122 SER A CA 1
ATOM 1010 C C . SER A 1 122 ? 36.922 11.671 -46.430 1.00 77.25 122 SER A C 1
ATOM 1012 O O . SER A 1 122 ? 37.369 12.388 -47.325 1.00 77.25 122 SER A O 1
ATOM 1014 N N . TYR A 1 123 ? 36.608 12.162 -45.225 1.00 78.31 123 TYR A N 1
ATOM 1015 C CA . TYR A 1 123 ? 36.679 13.592 -44.891 1.00 78.31 123 TYR A CA 1
ATOM 1016 C C . TYR A 1 123 ? 37.786 13.953 -43.894 1.00 78.31 123 TYR A C 1
ATOM 1018 O O . TYR A 1 123 ? 38.285 15.080 -43.938 1.00 78.31 123 TYR A O 1
ATOM 1026 N N . VAL A 1 124 ? 38.164 13.051 -42.981 1.00 75.69 124 VAL A N 1
ATOM 1027 C CA . VAL A 1 124 ? 39.066 13.378 -41.866 1.00 75.69 124 VAL A CA 1
ATOM 1028 C C . VAL A 1 124 ? 40.026 12.223 -41.570 1.00 75.69 124 VAL A C 1
ATOM 1030 O O . VAL A 1 124 ? 39.670 11.231 -40.946 1.00 75.69 124 VAL A O 1
ATOM 1033 N N . SER A 1 125 ? 41.298 12.395 -41.922 1.00 74.31 125 SER A N 1
ATOM 1034 C CA . SER A 1 125 ? 42.383 11.439 -41.653 1.00 74.31 125 SER A CA 1
ATOM 1035 C C . SER A 1 125 ? 43.019 11.650 -40.271 1.00 74.31 125 SER A C 1
ATOM 1037 O O . SER A 1 125 ? 44.232 11.810 -40.130 1.00 74.31 125 SER A O 1
ATOM 1039 N N . ILE A 1 126 ? 42.185 11.670 -39.226 1.00 79.75 126 ILE A N 1
ATOM 1040 C CA . ILE A 1 126 ? 42.650 11.711 -37.834 1.00 79.75 126 ILE A CA 1
ATOM 1041 C C . ILE A 1 126 ? 42.643 10.283 -37.272 1.00 79.75 126 ILE A C 1
ATOM 1043 O O . ILE A 1 126 ? 41.573 9.677 -37.166 1.00 79.75 126 ILE A O 1
ATOM 1047 N N . PRO A 1 127 ? 43.803 9.738 -36.860 1.00 78.56 127 PRO A N 1
ATOM 1048 C CA . PRO A 1 127 ? 43.850 8.423 -36.235 1.00 78.56 127 PRO A CA 1
ATOM 1049 C C . PRO A 1 127 ? 43.026 8.415 -34.938 1.00 78.56 127 PRO A C 1
ATOM 1051 O O . PRO A 1 127 ? 43.045 9.377 -34.172 1.00 78.56 127 PRO A O 1
ATOM 1054 N N . TYR A 1 128 ? 42.311 7.315 -34.689 1.00 82.12 128 TYR A N 1
ATOM 1055 C CA . TYR A 1 128 ? 41.456 7.079 -33.511 1.00 82.12 128 TYR A CA 1
ATOM 1056 C C . TYR A 1 128 ? 40.153 7.897 -33.411 1.00 82.12 128 TYR A C 1
ATOM 1058 O O . TYR A 1 128 ? 39.389 7.675 -32.470 1.00 82.12 128 TYR A O 1
ATOM 1066 N N . LEU A 1 129 ? 39.836 8.785 -34.364 1.00 82.88 129 LEU A N 1
ATOM 1067 C CA . LEU A 1 129 ? 38.598 9.581 -34.324 1.00 82.88 129 LEU A CA 1
ATOM 1068 C C . LEU A 1 129 ? 37.333 8.704 -34.336 1.00 82.88 129 LEU A C 1
ATOM 1070 O O . LEU A 1 129 ? 36.414 8.946 -33.555 1.00 82.88 129 LEU A O 1
ATOM 1074 N N . GLY A 1 130 ? 37.317 7.642 -35.148 1.00 79.38 130 GLY A N 1
ATOM 1075 C CA . GLY A 1 130 ? 36.213 6.675 -35.173 1.00 79.38 130 GLY A CA 1
ATOM 1076 C C . GLY A 1 130 ? 35.998 5.985 -33.822 1.00 79.38 130 GLY A C 1
ATOM 1077 O O . GLY A 1 130 ? 34.867 5.792 -33.393 1.00 79.38 130 GLY A O 1
ATOM 1078 N N . LEU A 1 131 ? 37.074 5.711 -33.078 1.00 82.25 131 LEU A N 1
ATOM 1079 C CA . LEU A 1 131 ? 36.995 5.069 -31.763 1.00 82.25 131 LEU A CA 1
ATOM 1080 C C . LEU A 1 131 ? 36.396 6.011 -30.703 1.00 82.25 131 LEU A C 1
ATOM 1082 O O . LEU A 1 131 ? 35.626 5.578 -29.846 1.00 82.25 131 LEU A O 1
ATOM 1086 N N . ILE A 1 132 ? 36.689 7.313 -30.796 1.00 86.62 132 ILE A N 1
ATOM 1087 C CA . ILE A 1 132 ? 36.079 8.346 -29.945 1.00 86.62 132 ILE A CA 1
ATOM 1088 C C . ILE A 1 132 ? 34.580 8.474 -30.241 1.00 86.62 132 ILE A C 1
ATOM 1090 O O . ILE A 1 132 ? 33.778 8.544 -29.310 1.00 86.62 132 ILE A O 1
ATOM 1094 N N . ILE A 1 133 ? 34.192 8.471 -31.519 1.00 84.06 133 ILE A N 1
ATOM 1095 C CA . ILE A 1 133 ? 32.787 8.563 -31.941 1.00 84.06 133 ILE A CA 1
ATOM 1096 C C . ILE A 1 133 ? 31.999 7.330 -31.476 1.00 84.06 133 ILE A C 1
ATOM 1098 O O . ILE A 1 133 ? 30.976 7.502 -30.807 1.00 84.06 133 ILE A O 1
ATOM 1102 N N . LYS A 1 134 ? 32.534 6.116 -31.681 1.00 83.69 134 LYS A N 1
ATOM 1103 C CA . LYS A 1 134 ? 31.984 4.854 -31.141 1.00 83.69 134 LYS A CA 1
ATOM 1104 C C . LYS A 1 134 ? 31.780 4.942 -29.622 1.00 83.69 134 LYS A C 1
ATOM 1106 O O . LYS A 1 134 ? 30.727 4.577 -29.095 1.00 83.69 134 LYS A O 1
ATOM 1111 N N . GLY A 1 135 ? 32.755 5.503 -28.901 1.00 85.19 135 GLY A N 1
ATOM 1112 C CA . GLY A 1 135 ? 32.666 5.740 -27.457 1.00 85.19 135 GLY A CA 1
ATOM 1113 C C . GLY A 1 135 ? 31.559 6.723 -27.049 1.00 85.19 135 GLY A C 1
ATOM 1114 O O . GLY A 1 135 ? 30.834 6.472 -26.083 1.00 85.19 135 GLY A O 1
ATOM 1115 N N . LEU A 1 136 ? 31.389 7.821 -27.791 1.00 87.44 136 LEU A N 1
ATOM 1116 C CA . LEU A 1 136 ? 30.325 8.804 -27.552 1.00 87.44 136 LEU A CA 1
ATOM 1117 C C . LEU A 1 136 ? 28.931 8.229 -27.835 1.00 87.44 136 LEU A C 1
ATOM 1119 O O . LEU A 1 136 ? 28.006 8.468 -27.057 1.00 87.44 136 LEU A O 1
ATOM 1123 N N . ILE A 1 137 ? 28.781 7.433 -28.896 1.00 84.56 137 ILE A N 1
ATOM 1124 C CA . ILE A 1 137 ? 27.524 6.747 -29.228 1.00 84.56 137 ILE A CA 1
ATOM 1125 C C . ILE A 1 137 ? 27.171 5.721 -28.144 1.00 84.56 137 ILE A C 1
ATOM 1127 O O . ILE A 1 137 ? 26.032 5.694 -27.672 1.00 84.56 137 ILE A O 1
ATOM 1131 N N . ALA A 1 138 ? 28.147 4.935 -27.678 1.00 84.12 138 ALA A N 1
ATOM 1132 C CA . ALA A 1 138 ? 27.950 3.978 -26.589 1.00 84.12 138 ALA A CA 1
ATOM 1133 C C . ALA A 1 138 ? 27.525 4.663 -25.274 1.00 84.12 138 ALA A C 1
ATOM 1135 O O . ALA A 1 138 ? 26.626 4.183 -24.578 1.00 84.12 138 ALA A O 1
ATOM 1136 N N . LEU A 1 139 ? 28.120 5.818 -24.947 1.00 86.50 139 LEU A N 1
ATOM 1137 C CA . LEU A 1 139 ? 27.696 6.635 -23.804 1.00 86.50 139 LEU A CA 1
ATOM 1138 C C . LEU A 1 139 ? 26.271 7.176 -23.976 1.00 86.50 139 LEU A C 1
ATOM 1140 O O . LEU A 1 139 ? 25.485 7.134 -23.026 1.00 86.50 139 LEU A O 1
ATOM 1144 N N . GLY A 1 140 ? 25.917 7.635 -25.179 1.00 85.56 140 GLY A N 1
ATOM 1145 C CA . GLY A 1 140 ? 24.563 8.078 -25.508 1.00 85.56 140 GLY A CA 1
ATOM 1146 C C . GLY A 1 140 ? 23.528 6.968 -25.314 1.00 85.56 140 GLY A C 1
ATOM 1147 O O . GLY A 1 140 ? 22.525 7.172 -24.631 1.00 85.56 140 GLY A O 1
ATOM 1148 N N . LEU A 1 141 ? 23.798 5.766 -25.830 1.00 84.00 141 LEU A N 1
ATOM 1149 C CA . LEU A 1 141 ? 22.937 4.586 -25.679 1.00 84.00 141 LEU A CA 1
ATOM 1150 C C . LEU A 1 141 ? 22.627 4.266 -24.212 1.00 84.00 141 LEU A C 1
ATOM 1152 O O . LEU A 1 141 ? 21.475 3.995 -23.876 1.00 84.00 141 LEU A O 1
ATOM 1156 N N . LYS A 1 142 ? 23.620 4.367 -23.323 1.00 82.44 142 LYS A N 1
ATOM 1157 C CA . LYS A 1 142 ? 23.427 4.143 -21.882 1.00 82.44 142 LYS A CA 1
ATOM 1158 C C . LYS A 1 142 ? 22.469 5.157 -21.248 1.00 82.44 142 LYS A C 1
ATOM 1160 O O . LYS A 1 142 ? 21.683 4.804 -20.371 1.00 82.44 142 LYS A O 1
ATOM 1165 N N . PHE A 1 143 ? 22.507 6.414 -21.688 1.00 85.56 143 PHE A N 1
ATOM 1166 C CA . PHE A 1 143 ? 21.547 7.422 -21.235 1.00 85.56 143 PHE A CA 1
ATOM 1167 C C . PHE A 1 143 ? 20.123 7.105 -21.726 1.00 85.56 143 PHE A C 1
ATOM 1169 O O . PHE A 1 143 ? 19.165 7.186 -20.953 1.00 85.56 143 PHE A O 1
ATOM 1176 N N . PHE A 1 144 ? 19.985 6.667 -22.982 1.00 84.81 144 PHE A N 1
ATOM 1177 C CA . PHE A 1 144 ? 18.699 6.242 -23.545 1.00 84.81 144 PHE A CA 1
ATOM 1178 C C . PHE A 1 144 ? 18.123 4.993 -22.866 1.00 84.81 144 PHE A C 1
ATOM 1180 O O . PHE A 1 144 ? 16.905 4.919 -22.701 1.00 84.81 144 PHE A O 1
ATOM 1187 N N . GLU A 1 145 ? 18.962 4.050 -22.423 1.00 82.06 145 GLU A N 1
ATOM 1188 C CA . GLU A 1 145 ? 18.525 2.859 -21.679 1.00 82.06 145 GLU A CA 1
ATOM 1189 C C . GLU A 1 145 ? 17.739 3.247 -20.422 1.00 82.06 145 GLU A C 1
ATOM 1191 O O . GLU A 1 145 ? 16.606 2.803 -20.230 1.00 82.06 145 GLU A O 1
ATOM 1196 N N . SER A 1 146 ? 18.295 4.149 -19.610 1.00 81.81 146 SER A N 1
ATOM 1197 C CA . SER A 1 146 ? 17.665 4.587 -18.359 1.00 81.81 146 SER A CA 1
ATOM 1198 C C . SER A 1 146 ? 16.352 5.352 -18.599 1.00 81.81 146 SER A C 1
ATOM 1200 O O . SER A 1 146 ? 15.370 5.193 -17.861 1.00 81.81 146 SER A O 1
ATOM 1202 N N . ALA A 1 147 ? 16.285 6.137 -19.681 1.00 85.19 147 ALA A N 1
ATOM 1203 C CA . ALA A 1 147 ? 15.066 6.837 -20.084 1.00 85.19 147 ALA A CA 1
ATOM 1204 C C . ALA A 1 147 ? 13.960 5.869 -20.549 1.00 85.19 147 ALA A C 1
ATOM 1206 O O . ALA A 1 147 ? 12.799 6.016 -20.154 1.00 85.19 147 ALA A O 1
ATOM 1207 N N . LEU A 1 148 ? 14.311 4.857 -21.351 1.00 83.00 148 LEU A N 1
ATOM 1208 C CA . LEU A 1 148 ? 13.375 3.833 -21.825 1.00 83.00 148 LEU A CA 1
ATOM 1209 C C . LEU A 1 148 ? 12.861 2.952 -20.689 1.00 83.00 148 LEU A C 1
ATOM 1211 O O . LEU A 1 148 ? 11.662 2.669 -20.638 1.00 83.00 148 LEU A O 1
ATOM 1215 N N . GLU A 1 149 ? 13.726 2.561 -19.753 1.00 82.50 149 GLU A N 1
ATOM 1216 C CA . GLU A 1 149 ? 13.322 1.813 -18.559 1.00 82.50 149 GLU A CA 1
ATOM 1217 C C . GLU A 1 149 ? 12.272 2.595 -17.758 1.00 82.50 149 GLU A C 1
ATOM 1219 O O . GLU A 1 149 ? 11.201 2.070 -17.447 1.00 82.50 149 GLU A O 1
ATOM 1224 N N . THR A 1 150 ? 12.520 3.887 -17.521 1.00 84.50 150 THR A N 1
ATOM 1225 C CA . THR A 1 150 ? 11.581 4.780 -16.822 1.00 84.50 150 THR A CA 1
ATOM 1226 C C . THR A 1 150 ? 10.255 4.921 -17.578 1.00 84.50 150 THR A C 1
ATOM 1228 O O . THR A 1 150 ? 9.178 4.899 -16.974 1.00 84.50 150 THR A O 1
ATOM 1231 N N . PHE A 1 151 ? 10.305 5.035 -18.908 1.00 86.56 151 PHE A N 1
ATOM 1232 C CA . PHE A 1 151 ? 9.111 5.126 -19.745 1.00 86.56 151 PHE A CA 1
ATOM 1233 C C . PHE A 1 151 ? 8.252 3.856 -19.666 1.00 86.56 151 PHE A C 1
ATOM 1235 O O . PHE A 1 151 ? 7.047 3.941 -19.408 1.00 86.56 151 PHE A O 1
ATOM 1242 N N . PHE A 1 152 ? 8.858 2.676 -19.827 1.00 84.62 152 PHE A N 1
ATOM 1243 C CA . PHE A 1 152 ? 8.137 1.405 -19.746 1.00 84.62 152 PHE A CA 1
ATOM 1244 C C . PHE A 1 152 ? 7.618 1.118 -18.335 1.00 84.62 152 PHE A C 1
ATOM 1246 O O . PHE A 1 152 ? 6.495 0.632 -18.195 1.00 84.62 152 PHE A O 1
ATOM 1253 N N . LEU A 1 153 ? 8.374 1.475 -17.292 1.00 84.31 153 LEU A N 1
ATOM 1254 C CA . LEU A 1 153 ? 7.926 1.385 -15.899 1.00 84.31 153 LEU A CA 1
ATOM 1255 C C . LEU A 1 153 ? 6.652 2.200 -15.680 1.00 84.31 153 LEU A C 1
ATOM 1257 O O . LEU A 1 153 ? 5.672 1.697 -15.133 1.00 84.31 153 LEU A O 1
ATOM 1261 N N . ASN A 1 154 ? 6.640 3.449 -16.143 1.00 85.38 154 ASN A N 1
ATOM 1262 C CA . ASN A 1 154 ? 5.477 4.323 -16.022 1.00 85.38 154 ASN A CA 1
ATOM 1263 C C . ASN A 1 154 ? 4.284 3.822 -16.846 1.00 85.38 154 ASN A C 1
ATOM 1265 O O . ASN A 1 154 ? 3.137 3.981 -16.427 1.00 85.38 154 ASN A O 1
ATOM 1269 N N . GLN A 1 155 ? 4.533 3.199 -17.998 1.00 86.81 155 GLN A N 1
ATOM 1270 C CA . GLN A 1 155 ? 3.481 2.609 -18.819 1.00 86.81 155 GLN A CA 1
ATOM 1271 C C . GLN A 1 155 ? 2.848 1.381 -18.149 1.00 86.81 155 GLN A C 1
ATOM 1273 O O . GLN A 1 155 ? 1.622 1.287 -18.097 1.00 86.81 155 GLN A O 1
ATOM 1278 N N . GLU A 1 156 ? 3.652 0.460 -17.616 1.00 83.75 156 GLU A N 1
ATOM 1279 C CA . GLU A 1 156 ? 3.154 -0.735 -16.921 1.00 83.75 156 GLU A CA 1
ATOM 1280 C C . GLU A 1 156 ? 2.443 -0.366 -15.612 1.00 83.75 156 GLU A C 1
ATOM 1282 O O . GLU A 1 156 ? 1.347 -0.864 -15.361 1.00 83.75 156 GLU A O 1
ATOM 1287 N N . LYS A 1 157 ? 2.968 0.598 -14.839 1.00 81.62 157 LYS A N 1
ATOM 1288 C CA . LYS A 1 157 ? 2.272 1.142 -13.657 1.00 81.62 157 LYS A CA 1
ATOM 1289 C C . LYS A 1 157 ? 0.875 1.663 -13.999 1.00 81.62 157 LYS A C 1
ATOM 1291 O O . LYS A 1 157 ? -0.088 1.338 -13.313 1.00 81.62 157 LYS A O 1
ATOM 1296 N N . LYS A 1 158 ? 0.739 2.432 -15.087 1.00 84.75 158 LYS A N 1
ATOM 1297 C CA . LYS A 1 158 ? -0.570 2.938 -15.540 1.00 84.75 158 LYS A CA 1
ATOM 1298 C C . LYS A 1 158 ? -1.539 1.816 -15.919 1.00 84.75 158 LYS A C 1
ATOM 1300 O O . LYS A 1 158 ? -2.732 1.960 -15.676 1.00 84.75 158 LYS A O 1
ATOM 1305 N N . LYS A 1 159 ?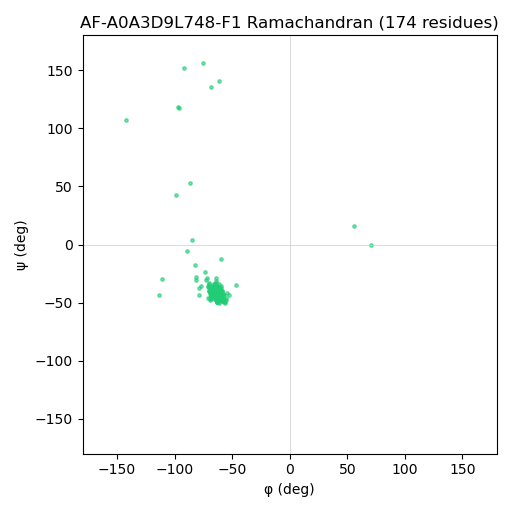 -1.053 0.719 -16.510 1.00 84.56 159 LYS A N 1
ATOM 1306 C CA . LYS A 1 159 ? -1.899 -0.434 -16.859 1.00 84.56 159 LYS A CA 1
ATOM 1307 C C . LYS A 1 159 ? -2.427 -1.152 -15.623 1.00 84.56 159 LYS A C 1
ATOM 1309 O O . LYS A 1 159 ? -3.606 -1.483 -15.609 1.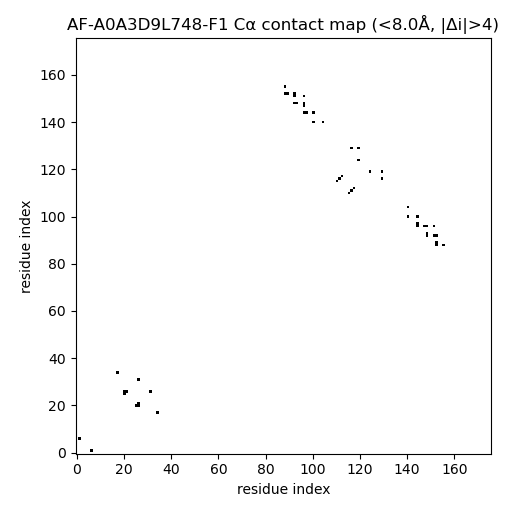00 84.56 159 LYS A O 1
ATOM 1314 N N . ILE A 1 160 ? -1.582 -1.344 -14.610 1.00 80.94 160 ILE A N 1
ATOM 1315 C CA . ILE A 1 160 ? -1.968 -1.993 -13.350 1.00 80.94 160 ILE A CA 1
ATOM 1316 C C . ILE A 1 160 ? -3.074 -1.181 -12.662 1.00 80.94 160 ILE A C 1
ATOM 1318 O O . ILE A 1 160 ? -4.148 -1.714 -12.416 1.00 80.94 160 ILE A O 1
ATOM 1322 N N . ILE A 1 161 ? -2.880 0.134 -12.503 1.00 81.69 161 ILE A N 1
ATOM 1323 C CA . ILE A 1 161 ? -3.887 1.031 -11.899 1.00 81.69 161 ILE A CA 1
ATOM 1324 C C . ILE A 1 161 ? -5.204 1.025 -12.698 1.00 81.69 161 ILE A C 1
ATOM 1326 O O . ILE A 1 161 ? -6.297 1.097 -12.138 1.00 81.69 161 ILE A O 1
ATOM 1330 N N . ALA A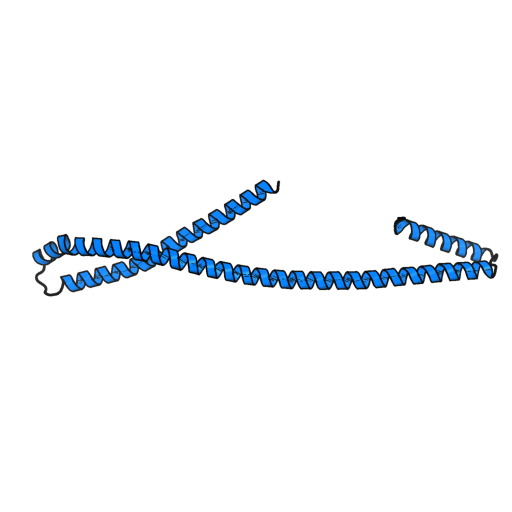 1 162 ? -5.123 0.953 -14.030 1.00 83.31 162 ALA A N 1
ATOM 1331 C CA . ALA A 1 162 ? -6.309 0.883 -14.879 1.00 83.31 162 ALA A CA 1
ATOM 1332 C C . ALA A 1 162 ? -7.035 -0.473 -14.794 1.00 83.31 162 ALA A C 1
ATOM 1334 O O . ALA A 1 162 ? -8.245 -0.511 -15.008 1.00 83.31 162 ALA A O 1
ATOM 1335 N N . GLN A 1 163 ? -6.324 -1.571 -14.518 1.00 84.44 163 GLN A N 1
ATOM 1336 C CA . GLN A 1 163 ? -6.934 -2.876 -14.251 1.00 84.44 163 GLN A CA 1
ATOM 1337 C C . GLN A 1 163 ? -7.631 -2.893 -12.893 1.00 84.44 163 GLN A C 1
ATOM 1339 O O . GLN A 1 163 ? -8.790 -3.288 -12.845 1.00 84.44 163 GLN A O 1
ATOM 1344 N N . GLU A 1 164 ? -6.979 -2.387 -11.844 1.00 81.12 164 GLU A N 1
ATOM 1345 C CA . GLU A 1 164 ? -7.562 -2.296 -10.497 1.00 81.12 164 GLU A CA 1
ATOM 1346 C C . GLU A 1 164 ? -8.891 -1.528 -10.515 1.00 81.12 164 GLU A C 1
ATOM 1348 O O . GLU A 1 164 ? -9.905 -2.044 -10.053 1.00 81.12 164 GLU A O 1
ATOM 1353 N N . ARG A 1 165 ? -8.945 -0.359 -11.172 1.00 81.69 165 ARG A N 1
ATOM 1354 C CA . ARG A 1 165 ? -10.203 0.402 -11.314 1.00 81.69 165 ARG A CA 1
ATOM 1355 C C . ARG A 1 165 ? -11.314 -0.370 -12.020 1.00 81.69 165 ARG A C 1
ATOM 1357 O O . ARG A 1 165 ? -12.471 -0.263 -11.636 1.00 81.69 165 ARG A O 1
ATOM 1364 N N . LYS A 1 166 ? -10.983 -1.131 -13.065 1.00 83.69 166 LYS A N 1
ATOM 1365 C CA . LYS A 1 166 ? -11.981 -1.926 -13.796 1.00 83.69 166 LYS A CA 1
ATOM 1366 C C . LYS A 1 166 ? -12.509 -3.084 -12.957 1.00 83.69 166 LYS A C 1
ATOM 1368 O O . LYS A 1 166 ? -13.680 -3.427 -13.075 1.00 83.69 166 LYS A O 1
ATOM 1373 N N . GLU A 1 167 ? -11.655 -3.694 -12.141 1.00 82.19 167 GLU A N 1
ATOM 1374 C CA . GLU A 1 167 ? -12.067 -4.745 -11.210 1.00 82.19 167 GLU A CA 1
ATOM 1375 C C . GLU A 1 167 ? -12.959 -4.183 -10.099 1.00 82.19 167 GLU A C 1
ATOM 1377 O O . GLU A 1 167 ? -13.983 -4.790 -9.795 1.00 82.19 167 GLU A O 1
ATOM 1382 N N . GLU A 1 168 ? -12.647 -3.001 -9.563 1.00 81.50 168 GLU A N 1
ATOM 1383 C CA . GLU A 1 168 ? -13.504 -2.292 -8.600 1.00 81.50 168 GLU A CA 1
ATOM 1384 C C . GLU A 1 168 ? -14.875 -1.938 -9.198 1.00 81.50 168 GLU A C 1
ATOM 1386 O O . GLU A 1 168 ? -15.908 -2.201 -8.582 1.00 81.50 168 GLU A O 1
ATOM 1391 N N . GLU A 1 169 ? -14.906 -1.398 -10.421 1.00 83.31 169 GLU A N 1
ATOM 1392 C CA . GLU A 1 169 ? -16.147 -1.089 -11.145 1.00 83.31 169 GLU A CA 1
ATOM 1393 C C . GLU A 1 169 ? -16.989 -2.350 -11.402 1.00 83.31 169 GLU A C 1
ATOM 1395 O O . GLU A 1 169 ? -18.211 -2.327 -11.242 1.00 83.31 169 GLU A O 1
ATOM 1400 N N . LEU A 1 170 ? -16.347 -3.470 -11.750 1.00 84.56 170 LEU A N 1
ATOM 1401 C CA . LEU A 1 170 ? -17.023 -4.750 -11.963 1.00 84.56 170 LEU A CA 1
ATOM 1402 C C . LEU A 1 170 ? -17.578 -5.328 -10.654 1.00 84.56 170 LEU A C 1
ATOM 1404 O O . LEU A 1 170 ? -18.704 -5.822 -10.634 1.00 84.56 170 LEU A O 1
ATOM 1408 N N . GLN A 1 171 ? -16.821 -5.252 -9.557 1.00 81.62 171 GLN A N 1
ATOM 1409 C CA . GLN A 1 171 ? -17.286 -5.694 -8.239 1.00 81.62 171 GLN A CA 1
ATOM 1410 C C . GLN A 1 171 ? -18.464 -4.845 -7.746 1.00 81.62 171 GLN A C 1
ATOM 1412 O O . GLN A 1 171 ? -19.439 -5.396 -7.238 1.00 81.62 171 GLN A O 1
ATOM 1417 N N . ALA A 1 172 ? -18.426 -3.527 -7.958 1.00 82.31 172 ALA A N 1
ATOM 1418 C CA . ALA A 1 172 ? -19.536 -2.633 -7.635 1.00 82.31 172 ALA A CA 1
ATOM 1419 C C . ALA A 1 172 ? -20.785 -2.904 -8.496 1.00 82.31 172 ALA A C 1
ATOM 1421 O O . ALA A 1 172 ? -21.908 -2.786 -8.007 1.00 82.31 172 ALA A O 1
ATOM 1422 N N . ALA A 1 173 ? -20.607 -3.298 -9.760 1.00 83.56 173 ALA A N 1
ATOM 1423 C CA . ALA A 1 173 ? -21.708 -3.673 -10.645 1.00 83.56 173 ALA A CA 1
ATOM 1424 C C . ALA A 1 173 ? -22.340 -5.030 -10.287 1.00 83.56 173 ALA A C 1
ATOM 1426 O O . ALA A 1 173 ? -23.529 -5.210 -10.512 1.00 83.56 173 ALA A O 1
ATOM 1427 N N . LEU A 1 174 ? -21.568 -5.973 -9.734 1.00 80.44 174 LEU A N 1
ATOM 1428 C CA . LEU A 1 174 ? -22.059 -7.286 -9.287 1.00 80.44 174 LEU A CA 1
ATOM 1429 C C . LEU A 1 174 ? -22.703 -7.259 -7.890 1.00 80.44 174 LEU A C 1
ATOM 1431 O O . LEU A 1 174 ? -23.395 -8.205 -7.521 1.00 80.44 174 LEU A O 1
ATOM 1435 N N . ALA A 1 175 ? -22.447 -6.211 -7.103 1.00 76.25 175 ALA A N 1
ATOM 1436 C CA . ALA A 1 175 ? -22.999 -6.028 -5.760 1.00 76.25 175 ALA A CA 1
ATOM 1437 C C . ALA A 1 175 ? -24.357 -5.291 -5.731 1.00 76.25 175 ALA A C 1
ATOM 1439 O O . ALA A 1 175 ? -24.948 -5.178 -4.655 1.00 76.25 175 ALA A O 1
ATOM 1440 N N . ASN A 1 176 ? -24.834 -4.795 -6.880 1.00 58.66 176 ASN A N 1
ATOM 1441 C CA . ASN A 1 176 ? -26.151 -4.170 -7.074 1.00 58.66 176 ASN A CA 1
ATOM 1442 C C . ASN A 1 176 ? -27.085 -5.097 -7.859 1.00 58.66 176 ASN A C 1
ATOM 1444 O O . ASN A 1 176 ? -28.309 -5.019 -7.614 1.00 58.66 176 ASN A O 1
#

Radius of gyration: 42.76 Å; Cα contacts (8 Å, |Δi|>4): 27; chains: 1; bounding box: 98×26×105 Å

Secondary structure (DSSP, 8-state):
---HHHHHHHHHHHHHHHHHHHHTT---HHHHHHHHHHHHHHHHHHHHHHHHHHHHHHHHHHHHHHHHHHHHHHHHHHHHHHHHHHHHHHHHHHHHHHHHHHHHHHHHHHHIIIIIHHHHHHH---TTHHHHHHHHHHHHHHHHHHHHHHHHHHHHHHHHHHHHHHHHHHHHHH--

Solvent-accessible surface area (backbone atoms only — not comparable to full-atom values): 9678 Å² total; per-residue (Å²): 134,84,53,82,69,57,57,56,54,52,53,54,48,53,56,51,50,50,52,53,38,56,78,67,72,70,71,50,74,64,61,55,50,54,50,50,52,56,49,51,50,51,54,52,51,51,55,49,52,52,55,51,49,56,52,48,52,54,49,51,52,51,50,53,49,51,52,50,52,51,52,53,52,49,51,52,49,50,53,51,48,52,51,50,50,50,51,53,50,48,56,53,41,46,55,52,40,52,51,54,48,52,54,48,50,53,54,51,53,54,50,38,62,71,53,48,48,59,53,43,63,75,77,48,94,56,87,66,50,69,59,53,50,54,50,52,51,55,54,50,51,58,56,50,46,58,52,48,37,52,51,51,47,54,52,52,53,52,49,52,58,56,48,53,53,50,52,52,54,50,52,57,62,72,74,107

Sequence (176 aa):
MEGPRELYHEEIKKLKDFRSRLDTHAIYKQDLESFSDDYEELVAQAKVITRVSDRLQKKLDNANLQIREQNDEIKLKNTELEKTIQQLVQARVGRKASTIMFTLAIVLFISEEFFLEEMIESYVSIPYLGLIIKGLIALGLKFFESALETFFLNQEKKKIIAQERKEEELQAALAN

pLDDT: mean 81.35, std 9.81, range [41.31, 94.56]

Organism: NCBI:txid1122208

Foldseek 3Di:
DDDPVVVVVVVVVLVVVLVVCVVVVNDDPVNVVVVVVVVVVVVVVVVVVVVVVVVVVVVVVVVVVVVVVVVVVVVVVVVVVVVVVLVVLLVVLLVVLVVVLVVVLVVVVVCCVVPVVVVCVVPDPDPCPSVVVNVVVVVVSVVVSVVSSVVSSVVVVVVVVVVVVVVVVVVVVVVD